Protein AF-L9WFS5-F1 (afdb_monomer)

Radius of gyration: 26.88 Å; Cα contacts (8 Å, |Δi|>4): 8; chains: 1; bounding box: 49×35×71 Å

InterPro domains:
  IPR055957 Protein of unknown function DUF7535 [PF24379] (10-49)

pLDDT: mean 79.29, std 15.34, range [51.56, 97.5]

Structure (mmCIF, N/CA/C/O backbone):
data_AF-L9WFS5-F1
#
_entry.id   AF-L9WFS5-F1
#
loop_
_atom_site.group_PDB
_atom_site.id
_atom_site.type_symbol
_atom_site.label_atom_id
_atom_site.label_alt_id
_atom_site.label_comp_id
_atom_site.label_asym_id
_atom_site.label_entity_id
_atom_site.label_seq_id
_atom_site.pdbx_PDB_ins_code
_atom_site.Cartn_x
_atom_site.Cartn_y
_atom_site.Cartn_z
_atom_site.occupancy
_atom_site.B_iso_or_equiv
_atom_site.auth_seq_id
_atom_site.auth_comp_id
_atom_site.auth_asym_id
_atom_site.auth_atom_id
_atom_site.pdbx_PDB_model_num
ATOM 1 N N . MET A 1 1 ? 22.809 27.284 -37.028 1.00 51.56 1 MET A N 1
ATOM 2 C CA . MET A 1 1 ? 22.486 25.997 -36.377 1.00 51.56 1 MET A CA 1
ATOM 3 C C . MET A 1 1 ? 22.312 26.299 -34.894 1.00 51.56 1 MET A C 1
ATOM 5 O O . MET A 1 1 ? 23.281 26.693 -34.265 1.00 51.56 1 MET A O 1
ATOM 9 N N . SER A 1 2 ? 21.079 26.304 -34.379 1.00 59.41 2 SER A N 1
ATOM 10 C CA . SER A 1 2 ? 20.815 26.621 -32.967 1.00 59.41 2 SER A CA 1
ATOM 11 C C . SER A 1 2 ? 21.118 25.371 -32.145 1.00 59.41 2 SER A C 1
ATOM 13 O O . SER A 1 2 ? 20.366 24.401 -32.197 1.00 59.41 2 SER A O 1
ATOM 15 N N . THR A 1 3 ? 22.264 25.348 -31.470 1.00 63.31 3 THR A N 1
ATOM 16 C CA . THR A 1 3 ? 22.591 24.304 -30.494 1.00 63.31 3 THR A CA 1
ATOM 17 C C . THR A 1 3 ? 21.595 24.411 -29.347 1.00 63.31 3 THR A C 1
ATOM 19 O O . THR A 1 3 ? 21.537 25.445 -28.676 1.00 63.31 3 THR A O 1
ATOM 22 N N . LYS A 1 4 ? 20.777 23.375 -29.132 1.00 63.06 4 LYS A N 1
ATOM 23 C CA . LYS A 1 4 ? 19.873 23.350 -27.981 1.00 63.06 4 LYS A CA 1
ATOM 24 C C . LYS A 1 4 ? 20.728 23.326 -26.718 1.00 63.06 4 LYS A C 1
ATOM 26 O O . LYS A 1 4 ? 21.726 22.616 -26.652 1.00 63.06 4 LYS A O 1
ATOM 31 N N . VAL A 1 5 ? 20.332 24.091 -25.703 1.00 63.56 5 VAL A N 1
ATOM 32 C CA . VAL A 1 5 ? 21.071 24.196 -24.429 1.00 63.56 5 VAL A CA 1
ATOM 33 C C . VAL A 1 5 ? 21.296 22.814 -23.792 1.00 63.56 5 VAL A C 1
ATOM 35 O O . VAL A 1 5 ? 22.340 22.564 -23.195 1.00 63.56 5 VAL A O 1
ATOM 38 N N . ALA A 1 6 ? 20.360 21.884 -23.997 1.00 61.94 6 ALA A N 1
ATOM 39 C CA . ALA A 1 6 ? 20.474 20.490 -23.572 1.00 61.94 6 ALA A CA 1
ATOM 40 C C . ALA A 1 6 ? 21.687 19.753 -24.181 1.00 61.94 6 ALA A C 1
ATOM 42 O O . ALA A 1 6 ? 22.339 18.983 -23.481 1.00 61.94 6 ALA A O 1
ATOM 43 N N . ASP A 1 7 ? 22.035 20.033 -25.442 1.00 63.97 7 ASP A N 1
ATOM 44 C CA . ASP A 1 7 ? 23.152 19.382 -26.144 1.00 63.97 7 ASP A CA 1
ATOM 45 C C . ASP A 1 7 ? 24.510 19.956 -25.701 1.00 63.97 7 ASP A C 1
ATOM 47 O O . ASP A 1 7 ? 25.522 19.264 -25.725 1.00 63.97 7 ASP A O 1
ATOM 51 N N . SER A 1 8 ? 24.532 21.219 -25.256 1.00 63.69 8 SER A N 1
ATOM 52 C CA . SER A 1 8 ? 25.743 21.908 -24.784 1.00 63.69 8 SER A CA 1
ATOM 53 C C . SER A 1 8 ? 26.084 21.631 -23.317 1.00 63.69 8 SER A C 1
ATOM 55 O O . SER A 1 8 ? 27.214 21.883 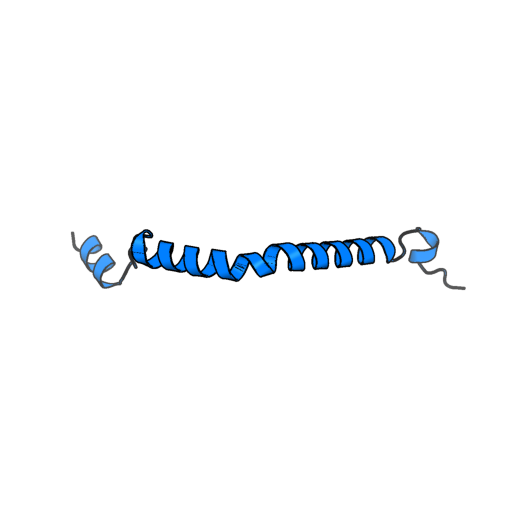-22.904 1.00 63.69 8 SER A O 1
ATOM 57 N N . THR A 1 9 ? 25.118 21.192 -22.512 1.00 67.12 9 THR A N 1
ATOM 58 C CA . THR A 1 9 ? 25.273 21.086 -21.051 1.00 67.12 9 THR A CA 1
ATOM 59 C C . THR A 1 9 ? 25.347 19.642 -20.558 1.00 67.12 9 THR A C 1
ATOM 61 O O . THR A 1 9 ? 25.648 19.418 -19.390 1.00 67.12 9 THR A O 1
ATOM 64 N N . GLY A 1 10 ? 25.060 18.655 -21.415 1.00 63.06 10 GLY A N 1
ATOM 65 C CA . GLY A 1 10 ? 24.969 17.245 -21.019 1.00 63.06 10 GLY A CA 1
ATOM 66 C C . GLY A 1 10 ? 23.735 16.914 -20.167 1.00 63.06 10 GLY A C 1
ATOM 67 O O . GLY A 1 10 ? 23.459 15.741 -19.929 1.00 63.06 10 GLY A O 1
ATOM 68 N N . TYR A 1 11 ? 22.944 17.917 -19.766 1.00 59.94 11 TYR A N 1
ATOM 69 C CA . TYR A 1 11 ? 21.678 17.763 -19.047 1.00 59.94 11 TYR A CA 1
ATOM 70 C C . TYR A 1 11 ? 20.532 17.501 -20.030 1.00 59.94 11 TYR A C 1
ATOM 72 O O . TYR A 1 11 ? 19.590 18.282 -20.168 1.00 59.94 11 TYR A O 1
ATOM 80 N N . THR A 1 12 ? 20.624 16.389 -20.753 1.00 66.69 12 THR A N 1
ATOM 81 C CA . THR A 1 12 ? 19.473 15.855 -21.487 1.00 66.69 12 THR A CA 1
ATOM 82 C C . THR A 1 12 ? 18.508 15.172 -20.510 1.00 66.69 12 THR A C 1
ATOM 84 O O . THR A 1 12 ? 18.928 14.748 -19.428 1.00 66.69 12 THR A O 1
ATOM 87 N N . PRO A 1 13 ? 17.206 15.055 -20.842 1.00 64.88 13 PRO A N 1
ATOM 88 C CA . PRO A 1 13 ? 16.282 14.262 -20.043 1.00 64.88 13 PRO A CA 1
ATOM 89 C C . PRO A 1 13 ? 16.836 12.843 -19.874 1.00 64.88 13 PRO A C 1
ATOM 91 O O . PRO A 1 13 ? 16.987 12.104 -20.848 1.00 64.88 13 PRO A O 1
ATOM 94 N N . ASN A 1 14 ? 17.177 12.474 -18.638 1.00 67.19 14 ASN A N 1
ATOM 95 C CA . ASN A 1 14 ? 17.776 11.181 -18.336 1.00 67.19 14 ASN A CA 1
ATOM 96 C C . ASN A 1 14 ? 16.690 10.096 -18.344 1.00 67.19 14 ASN A C 1
ATOM 98 O O . ASN A 1 14 ? 16.173 9.681 -17.302 1.00 67.19 14 ASN A O 1
ATOM 102 N N . PHE A 1 15 ? 16.336 9.642 -19.547 1.00 66.94 15 PHE A N 1
ATOM 103 C CA . PHE A 1 15 ? 15.350 8.585 -19.757 1.00 66.94 15 PHE A CA 1
ATOM 104 C C . PHE A 1 15 ? 15.695 7.304 -18.980 1.00 66.94 15 PHE A C 1
ATOM 106 O O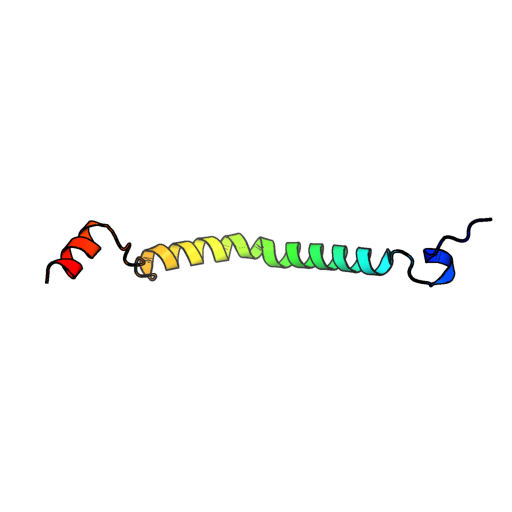 . PHE A 1 15 ? 14.786 6.626 -18.503 1.00 66.94 15 PHE A O 1
ATOM 113 N N . GLN A 1 16 ? 16.981 7.010 -18.760 1.00 63.94 16 GLN A N 1
ATOM 114 C CA . GLN A 1 16 ? 17.419 5.845 -17.984 1.00 63.94 16 GLN A CA 1
ATOM 115 C C . GLN A 1 16 ? 17.087 5.986 -16.490 1.00 63.94 16 GLN A C 1
ATOM 117 O O . GLN A 1 16 ? 16.545 5.051 -15.899 1.00 63.94 16 GLN A O 1
ATOM 122 N N . MET A 1 17 ? 17.316 7.164 -15.891 1.00 62.06 17 MET A N 1
ATOM 123 C CA . MET A 1 17 ? 16.870 7.448 -14.515 1.00 62.06 17 MET A CA 1
ATOM 124 C C . MET A 1 17 ? 15.346 7.370 -14.385 1.00 62.06 17 MET A C 1
ATOM 126 O O . MET A 1 17 ? 14.846 6.834 -13.397 1.00 62.06 17 MET A O 1
ATOM 130 N N . SER A 1 18 ? 14.602 7.851 -15.388 1.00 72.69 18 SER A N 1
ATOM 131 C CA . SER A 1 18 ? 13.136 7.775 -15.365 1.00 72.69 18 SER A CA 1
ATOM 132 C C . SER A 1 18 ? 12.625 6.330 -15.439 1.00 72.69 18 SER A C 1
ATOM 134 O O . SER A 1 18 ? 11.751 5.950 -14.664 1.00 72.69 18 SER A O 1
ATOM 136 N N . ALA A 1 19 ? 13.221 5.488 -16.293 1.00 84.94 19 ALA A N 1
ATOM 137 C CA . ALA A 1 19 ? 12.832 4.089 -16.455 1.00 84.94 19 ALA A CA 1
ATOM 138 C C . ALA A 1 19 ? 13.079 3.273 -15.179 1.00 84.94 19 ALA A C 1
ATOM 140 O O . ALA A 1 19 ? 12.212 2.507 -14.762 1.00 84.94 19 ALA A O 1
ATOM 141 N N . PHE A 1 20 ? 14.222 3.487 -14.520 1.00 87.94 20 PHE A N 1
ATOM 142 C CA . PHE A 1 20 ? 14.510 2.862 -13.230 1.00 87.94 20 PHE A CA 1
ATOM 143 C C . PHE A 1 20 ? 13.460 3.233 -12.172 1.00 87.94 20 PHE A C 1
ATOM 145 O O . PHE A 1 20 ? 12.938 2.353 -11.488 1.00 87.94 20 PHE A O 1
ATOM 152 N N . GLY A 1 21 ? 13.095 4.516 -12.081 1.00 89.69 21 GLY A N 1
ATOM 153 C CA . GLY A 1 21 ? 12.058 4.984 -11.160 1.00 89.69 21 GLY A CA 1
ATOM 154 C C . GLY A 1 21 ? 10.704 4.312 -11.398 1.00 89.69 21 GLY A C 1
ATOM 155 O O . GLY A 1 21 ? 10.075 3.852 -10.445 1.00 89.69 21 GLY A O 1
ATOM 156 N N . TYR A 1 22 ? 10.281 4.178 -12.659 1.00 91.50 22 TYR A N 1
ATOM 157 C CA . TYR A 1 22 ? 9.031 3.488 -12.994 1.00 91.50 22 TYR A CA 1
ATOM 158 C C . TYR A 1 22 ? 9.068 1.996 -12.654 1.00 91.50 22 TYR A C 1
ATOM 160 O O . TYR A 1 22 ? 8.095 1.477 -12.110 1.00 91.50 22 TYR A O 1
ATOM 168 N N . ILE A 1 23 ? 10.186 1.311 -12.908 1.00 94.94 23 ILE A N 1
ATOM 169 C CA . ILE A 1 23 ? 10.349 -0.102 -12.536 1.00 94.94 23 ILE A CA 1
ATOM 170 C C . ILE A 1 23 ? 10.243 -0.265 -11.018 1.00 94.94 23 ILE A C 1
ATOM 172 O O . ILE A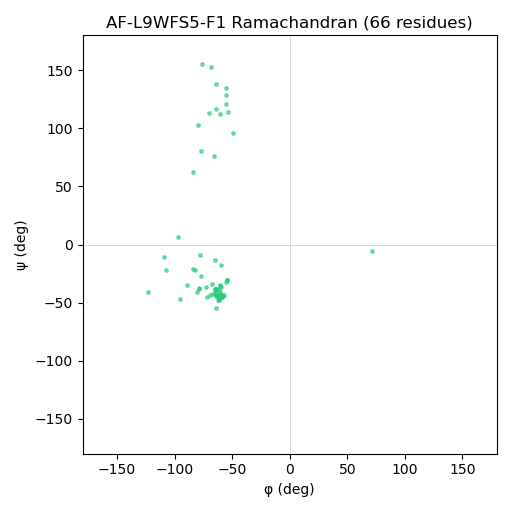 1 23 ? 9.480 -1.104 -10.540 1.00 94.94 23 ILE A O 1
ATOM 176 N N . MET A 1 24 ? 10.950 0.567 -10.253 1.00 95.81 24 MET A N 1
ATOM 177 C CA . MET A 1 24 ? 10.895 0.518 -8.792 1.00 95.81 24 MET A CA 1
ATOM 178 C C . MET A 1 24 ? 9.497 0.837 -8.256 1.00 95.81 24 MET A C 1
ATOM 180 O O . MET A 1 24 ? 9.040 0.177 -7.32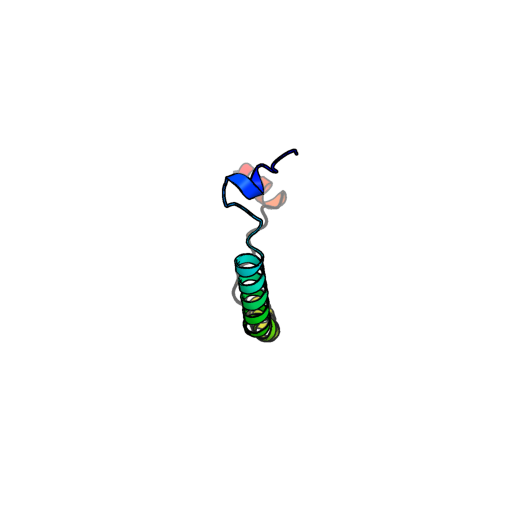4 1.00 95.81 24 MET A O 1
ATOM 184 N N . ALA A 1 25 ? 8.781 1.784 -8.868 1.00 95.12 25 ALA A N 1
ATOM 185 C CA . ALA A 1 25 ? 7.395 2.073 -8.514 1.00 95.12 25 ALA A CA 1
ATOM 186 C C . ALA A 1 25 ? 6.481 0.857 -8.740 1.00 95.12 25 ALA A C 1
ATOM 188 O O . ALA A 1 25 ? 5.686 0.520 -7.864 1.00 95.12 25 ALA A O 1
ATOM 189 N N . VAL A 1 26 ? 6.629 0.151 -9.867 1.00 96.88 26 VAL A N 1
ATOM 190 C CA . VAL A 1 26 ? 5.869 -1.080 -10.147 1.00 96.88 26 VAL A CA 1
ATOM 191 C C . VAL A 1 26 ? 6.186 -2.168 -9.123 1.00 96.88 26 VAL A C 1
ATOM 193 O O . VAL A 1 26 ? 5.262 -2.781 -8.589 1.00 96.88 26 VAL A O 1
ATOM 196 N N . VAL A 1 27 ? 7.463 -2.376 -8.791 1.00 97.31 27 VAL A N 1
ATOM 197 C CA . VAL A 1 27 ? 7.862 -3.337 -7.749 1.00 97.31 27 VAL A CA 1
ATOM 198 C C . VAL A 1 27 ? 7.216 -2.978 -6.410 1.00 97.31 27 VAL A C 1
ATOM 200 O O . VAL A 1 27 ? 6.655 -3.849 -5.748 1.00 97.31 27 VAL A O 1
ATOM 203 N N . MET A 1 28 ? 7.221 -1.700 -6.028 1.00 96.75 28 MET A N 1
ATOM 204 C CA . MET A 1 28 ? 6.582 -1.252 -4.788 1.00 96.75 28 MET A CA 1
ATOM 205 C C . MET A 1 28 ? 5.075 -1.497 -4.785 1.00 96.75 28 MET A C 1
ATOM 207 O O . MET A 1 28 ? 4.547 -1.981 -3.787 1.00 96.75 28 MET A O 1
ATOM 211 N N . VAL A 1 29 ? 4.386 -1.234 -5.894 1.00 97.31 29 VAL A N 1
ATOM 212 C CA . VAL A 1 29 ? 2.951 -1.521 -6.025 1.00 97.31 29 VAL A CA 1
ATOM 213 C C . VAL A 1 29 ? 2.680 -3.015 -5.866 1.00 97.31 29 VAL A C 1
ATOM 215 O O . VAL A 1 29 ? 1.810 -3.395 -5.088 1.00 97.31 29 VAL A O 1
ATOM 218 N N . ILE A 1 30 ? 3.451 -3.871 -6.537 1.00 97.50 30 ILE A N 1
ATOM 219 C CA . ILE A 1 30 ? 3.289 -5.328 -6.447 1.00 97.50 30 ILE A CA 1
ATOM 220 C C . ILE A 1 30 ? 3.494 -5.828 -5.012 1.00 97.50 30 ILE A C 1
ATOM 222 O O . ILE A 1 30 ? 2.808 -6.754 -4.595 1.00 97.50 30 ILE A O 1
ATOM 226 N N . LEU A 1 31 ? 4.406 -5.224 -4.250 1.00 96.06 31 LEU A N 1
ATOM 227 C CA . LEU A 1 31 ? 4.681 -5.636 -2.873 1.00 96.06 31 LEU A CA 1
ATOM 228 C C . LEU A 1 31 ? 3.665 -5.084 -1.864 1.00 96.06 31 LEU A C 1
ATOM 230 O O . LEU A 1 31 ? 3.265 -5.796 -0.946 1.00 96.06 31 LEU A O 1
ATOM 234 N N . LEU A 1 32 ? 3.247 -3.825 -2.012 1.00 95.94 32 LEU A N 1
ATOM 235 C CA . LEU A 1 32 ? 2.432 -3.129 -1.011 1.00 95.94 32 LEU A CA 1
ATOM 236 C C . LEU A 1 32 ? 0.928 -3.312 -1.224 1.00 95.94 32 LEU A C 1
ATOM 238 O O . LEU A 1 32 ? 0.172 -3.388 -0.258 1.00 95.94 32 LEU A O 1
ATOM 242 N N . LEU A 1 33 ? 0.471 -3.387 -2.472 1.00 96.75 33 LEU A N 1
ATOM 243 C CA . LEU A 1 33 ? -0.957 -3.452 -2.785 1.00 96.75 33 LEU A CA 1
ATOM 244 C C . LEU A 1 33 ? -1.617 -4.748 -2.262 1.00 96.75 33 LEU A C 1
ATOM 246 O O . LEU A 1 33 ? -2.701 -4.651 -1.685 1.00 96.75 33 LEU A O 1
ATOM 250 N N . PRO A 1 34 ? -0.967 -5.932 -2.310 1.00 96.81 34 PRO A N 1
ATOM 251 C CA . PRO A 1 34 ? -1.484 -7.148 -1.673 1.00 96.81 34 PRO A CA 1
ATOM 252 C C . PRO A 1 34 ? -1.565 -7.089 -0.145 1.00 96.81 34 PRO A C 1
ATOM 254 O O . PRO A 1 34 ? -2.197 -7.954 0.455 1.00 96.81 34 PRO A O 1
ATOM 257 N N . LEU A 1 35 ? -0.939 -6.097 0.496 1.00 96.62 35 LEU A N 1
ATOM 258 C CA . LEU A 1 35 ? -1.017 -5.906 1.943 1.00 96.62 35 LEU A CA 1
ATOM 259 C C . LEU A 1 35 ? -2.300 -5.160 2.354 1.00 96.62 35 LEU A C 1
ATOM 261 O O . LEU A 1 35 ? -2.762 -5.303 3.487 1.00 96.62 35 LEU A O 1
ATOM 265 N N . LEU A 1 36 ? -2.921 -4.407 1.437 1.00 96.44 36 LEU A N 1
ATOM 266 C CA . LEU A 1 36 ? -4.146 -3.642 1.704 1.00 96.44 36 LEU A CA 1
ATOM 267 C C . LEU A 1 36 ? -5.317 -4.497 2.219 1.00 96.44 36 LEU A C 1
ATOM 269 O O . LEU A 1 36 ? -5.938 -4.078 3.195 1.00 96.44 36 LEU A O 1
ATOM 273 N N . PRO A 1 37 ? -5.610 -5.693 1.670 1.00 96.19 37 PRO A N 1
ATOM 274 C CA . PRO A 1 37 ? -6.659 -6.565 2.198 1.00 96.19 37 PRO A CA 1
ATOM 275 C C . PRO A 1 37 ? -6.444 -7.002 3.651 1.00 96.19 37 PRO A C 1
ATOM 277 O O . PRO A 1 37 ? -7.395 -7.449 4.278 1.00 96.19 37 PRO A O 1
ATOM 280 N N . VAL A 1 38 ? -5.226 -6.886 4.190 1.00 97.25 38 VAL A N 1
ATOM 281 C CA . VAL A 1 38 ? -4.916 -7.175 5.599 1.00 97.25 38 VAL A CA 1
ATOM 282 C C . VAL A 1 38 ? -4.957 -5.897 6.434 1.00 97.25 38 VAL A C 1
ATOM 284 O O . VAL A 1 38 ? -5.584 -5.864 7.493 1.00 97.25 38 VAL A O 1
ATOM 287 N N . LEU A 1 39 ? -4.327 -4.825 5.946 1.00 97.00 39 LEU A N 1
ATOM 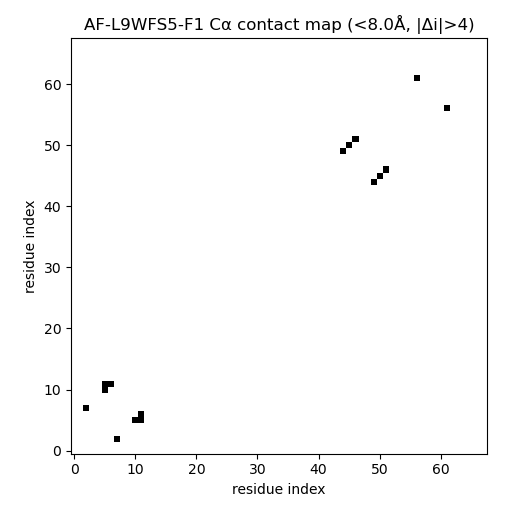288 C CA . LEU A 1 39 ? -4.260 -3.547 6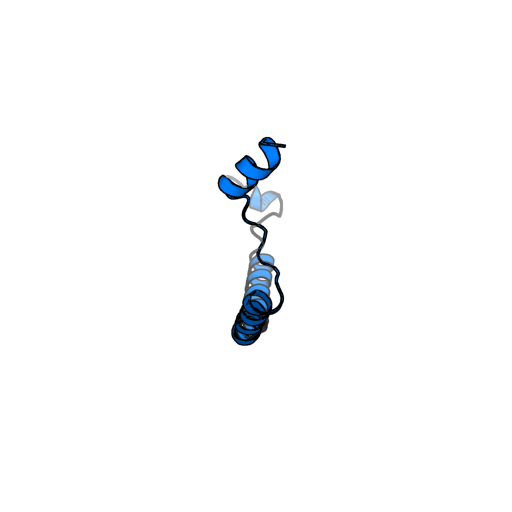.658 1.00 97.00 39 LEU A CA 1
ATOM 289 C C . LEU A 1 39 ? -5.631 -2.895 6.814 1.00 97.00 39 LEU A C 1
ATOM 291 O O . LEU A 1 39 ? -5.907 -2.332 7.869 1.00 97.00 39 LEU A O 1
ATOM 295 N N . ILE A 1 40 ? -6.492 -2.979 5.796 1.00 97.25 40 ILE A N 1
ATOM 296 C CA . ILE A 1 40 ? -7.815 -2.348 5.825 1.00 97.25 40 ILE A CA 1
ATOM 297 C C . ILE A 1 40 ? -8.691 -2.973 6.924 1.00 97.25 40 ILE A C 1
ATOM 299 O O . ILE A 1 40 ? -9.136 -2.224 7.794 1.00 97.25 40 ILE A O 1
ATOM 303 N N . PRO A 1 41 ? -8.914 -4.303 6.984 1.00 97.12 41 PRO A N 1
ATOM 304 C CA . PRO A 1 41 ? -9.674 -4.899 8.079 1.00 97.12 41 PRO A CA 1
ATOM 305 C C . PRO A 1 41 ? -9.029 -4.669 9.442 1.00 97.12 41 PRO A C 1
ATOM 307 O O . PRO A 1 41 ? -9.738 -4.345 10.389 1.00 97.12 41 PRO A O 1
ATOM 310 N N . ALA A 1 42 ? -7.700 -4.782 9.550 1.00 96.81 42 ALA A N 1
ATOM 311 C CA . ALA A 1 42 ? -6.999 -4.526 10.807 1.00 96.81 42 ALA A CA 1
ATOM 312 C C . ALA A 1 42 ? -7.243 -3.093 11.309 1.00 96.81 42 ALA A C 1
ATOM 314 O O . ALA A 1 42 ? -7.548 -2.894 12.484 1.00 96.81 42 ALA A O 1
ATOM 315 N N . TYR A 1 43 ? -7.181 -2.108 10.411 1.00 95.94 43 TYR A N 1
ATOM 316 C CA . TYR A 1 43 ? -7.480 -0.714 10.723 1.00 95.94 43 TYR A CA 1
ATOM 317 C C . TYR A 1 43 ? -8.942 -0.513 11.131 1.00 95.94 43 TYR A C 1
ATOM 319 O O . TYR A 1 43 ? -9.206 0.170 12.117 1.00 95.94 43 TYR A O 1
ATOM 327 N N . VAL A 1 44 ? -9.892 -1.122 10.413 1.00 95.44 44 VAL A N 1
ATOM 328 C CA . VAL A 1 44 ? -11.324 -1.029 10.741 1.00 95.44 44 VAL A CA 1
ATOM 329 C C . VAL A 1 44 ? -11.604 -1.626 12.116 1.00 95.44 44 VAL A C 1
ATOM 331 O O . VAL A 1 44 ? -12.240 -0.978 12.942 1.00 95.44 44 VAL A O 1
ATOM 334 N N . LEU A 1 45 ? -11.090 -2.825 12.397 1.00 95.31 45 LEU A N 1
ATOM 335 C CA . LEU A 1 45 ? -11.246 -3.466 13.702 1.00 95.31 45 LEU A CA 1
ATOM 336 C C . LEU A 1 45 ? -10.621 -2.613 14.810 1.00 95.31 45 LEU A C 1
ATOM 338 O O . LEU A 1 45 ? -11.251 -2.380 15.837 1.00 95.31 45 LEU A O 1
ATOM 342 N N . TRP A 1 46 ? -9.417 -2.086 14.588 1.00 94.94 46 TRP A N 1
ATOM 343 C CA . TRP A 1 46 ? -8.778 -1.190 15.546 1.00 94.94 46 TRP A CA 1
ATOM 344 C C . TRP A 1 46 ? -9.607 0.081 15.786 1.00 94.94 46 TRP A C 1
ATOM 346 O O . TRP A 1 46 ? -9.812 0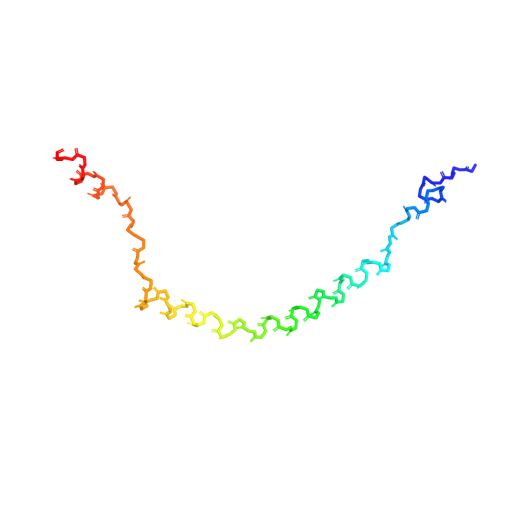.465 16.935 1.00 94.94 46 TRP A O 1
ATOM 356 N N . ARG A 1 47 ? -10.153 0.703 14.734 1.00 90.50 47 ARG A N 1
ATOM 357 C CA . ARG A 1 47 ? -11.009 1.893 14.856 1.00 90.50 47 ARG A CA 1
ATOM 358 C C . ARG A 1 47 ? -12.307 1.628 15.608 1.00 90.50 47 ARG A C 1
ATOM 360 O O . ARG A 1 47 ? -12.742 2.505 16.337 1.00 90.50 47 ARG A O 1
ATOM 367 N N . VAL A 1 48 ? -12.920 0.463 15.410 1.00 91.44 48 VAL A N 1
ATOM 368 C CA . VAL A 1 48 ? -14.211 0.123 16.026 1.00 91.44 48 VAL A CA 1
ATOM 369 C C . VAL A 1 48 ? -14.053 -0.290 17.487 1.00 91.44 48 VAL A C 1
ATOM 371 O O . VAL A 1 48 ? -14.905 0.036 18.305 1.00 91.44 48 VAL A O 1
ATOM 374 N N . PHE A 1 49 ? -12.991 -1.026 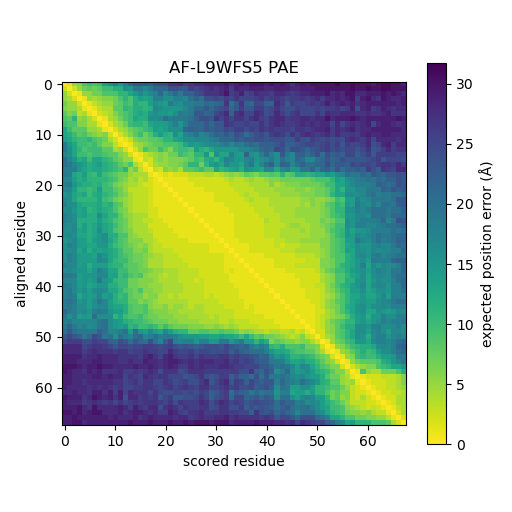17.818 1.00 92.00 49 PHE A N 1
ATOM 375 C CA . PHE A 1 49 ? -12.874 -1.668 19.131 1.00 92.00 49 PHE A CA 1
ATOM 376 C C . PHE A 1 49 ? -11.853 -1.022 20.069 1.00 92.00 49 PHE A C 1
ATOM 378 O O . PHE A 1 49 ? -11.923 -1.258 21.271 1.00 92.00 49 PHE A O 1
ATOM 385 N N . ILE A 1 50 ? -10.879 -0.277 19.542 1.00 87.25 50 ILE A N 1
ATOM 386 C CA . ILE A 1 50 ? -9.718 0.185 20.320 1.00 87.25 50 ILE A CA 1
ATOM 387 C C . ILE A 1 50 ? -9.583 1.704 20.281 1.00 87.25 50 ILE A C 1
ATOM 389 O O . ILE A 1 50 ? -9.240 2.305 21.295 1.00 87.25 50 ILE A O 1
ATOM 393 N N . ALA A 1 51 ? -9.814 2.334 19.130 1.00 81.81 51 ALA A N 1
ATOM 394 C CA . ALA A 1 51 ? -9.732 3.781 19.043 1.00 81.81 51 ALA A CA 1
ATOM 395 C C . ALA A 1 51 ? -10.911 4.404 19.797 1.00 81.81 51 ALA A C 1
ATOM 397 O O . ALA A 1 51 ? -12.057 4.280 19.372 1.00 81.81 51 ALA A O 1
ATOM 398 N N . GLU A 1 52 ? -10.616 5.100 20.892 1.00 73.25 52 GLU A N 1
ATOM 399 C CA . GLU A 1 52 ? -11.574 6.009 21.511 1.00 73.25 52 GLU A CA 1
ATOM 400 C C . GLU A 1 52 ? -12.040 7.013 20.447 1.00 73.25 52 GLU A C 1
ATOM 402 O O . GLU A 1 52 ? -11.235 7.518 19.648 1.00 73.25 52 GLU A O 1
ATOM 407 N N . GLU A 1 53 ? -13.352 7.250 20.376 1.00 68.75 53 GLU A N 1
ATOM 408 C CA . GLU A 1 53 ? -13.883 8.283 19.494 1.00 68.75 53 GLU A CA 1
ATOM 409 C C . GLU A 1 53 ? -13.175 9.596 19.845 1.00 68.75 53 GLU A C 1
ATOM 411 O O . GLU A 1 53 ? -13.110 9.947 21.029 1.00 68.75 53 GLU A O 1
ATOM 416 N N . PRO A 1 54 ? -12.600 10.325 18.865 1.00 62.09 54 PRO A N 1
ATOM 417 C CA . PRO A 1 54 ? -12.206 11.690 19.145 1.00 62.09 54 PRO A CA 1
ATOM 418 C C . PRO A 1 54 ? -13.466 12.369 19.655 1.00 62.09 54 PRO A C 1
ATOM 420 O O . PRO A 1 54 ? -14.489 12.342 18.977 1.00 62.09 54 PRO A O 1
ATOM 423 N N . VAL A 1 55 ? -13.384 12.892 20.874 1.00 60.47 55 VAL A N 1
ATOM 424 C CA . VAL A 1 55 ? -14.408 13.720 21.494 1.00 60.47 55 VAL A CA 1
ATOM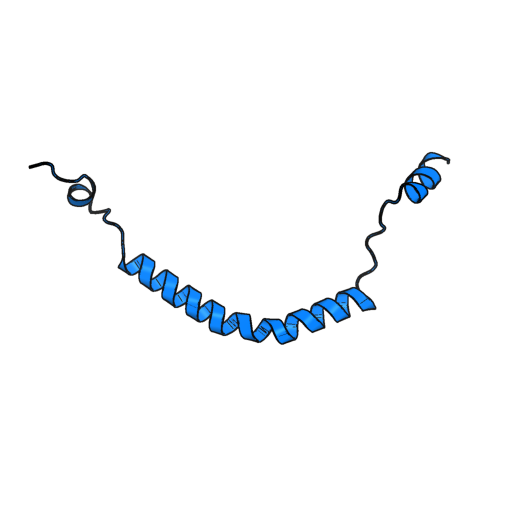 425 C C . VAL A 1 55 ? -14.765 14.789 20.464 1.00 60.47 55 VAL A C 1
ATOM 427 O O . VAL A 1 55 ? -14.033 15.763 20.293 1.00 60.47 55 VAL A O 1
ATOM 430 N N . GLU A 1 56 ? -15.829 14.567 19.691 1.00 58.50 56 GLU A N 1
ATOM 431 C CA . GLU A 1 56 ? -16.335 15.577 18.781 1.00 58.50 56 GLU A CA 1
ATOM 432 C C . GLU A 1 56 ? -16.704 16.741 19.688 1.00 58.50 56 GLU A C 1
ATOM 434 O O . GLU A 1 56 ? -17.593 16.612 20.532 1.00 58.50 56 GLU A O 1
ATOM 439 N N . HIS A 1 57 ? -15.979 17.857 19.578 1.00 56.00 57 HIS A N 1
ATOM 440 C CA . HIS A 1 57 ? -16.343 19.104 20.236 1.00 56.00 57 HIS A CA 1
ATOM 441 C C . HIS A 1 57 ? -17.657 19.588 19.615 1.00 56.00 57 HIS A C 1
ATOM 443 O O . HIS A 1 57 ? -17.691 20.473 18.761 1.00 56.00 57 HIS A O 1
ATOM 449 N N . SER A 1 58 ? -18.756 18.944 19.999 1.00 68.69 58 SER A N 1
ATOM 450 C CA . SER A 1 58 ? -20.092 19.340 19.619 1.00 68.69 58 SER A CA 1
ATOM 451 C C . SER A 1 58 ? -20.402 20.666 20.305 1.00 68.69 58 SER A C 1
ATOM 453 O O . SER A 1 58 ? -19.890 20.984 21.385 1.00 68.69 58 SER A O 1
ATOM 455 N N . PHE A 1 59 ? -21.276 21.454 19.686 1.00 67.31 59 PHE A N 1
ATOM 456 C CA . PHE A 1 59 ? -21.751 22.708 20.265 1.00 67.31 59 PHE A CA 1
ATOM 457 C C . PHE A 1 59 ? -22.344 22.512 21.677 1.00 67.31 59 PHE A C 1
ATOM 459 O O . PHE A 1 59 ? -22.228 23.390 22.531 1.00 67.31 59 PHE A O 1
ATOM 466 N N . GLU A 1 60 ? -22.930 21.341 21.956 1.00 66.81 60 GLU A N 1
ATOM 467 C CA . GLU A 1 60 ? -23.438 20.980 23.286 1.00 66.81 60 GLU A CA 1
ATOM 468 C C . GLU A 1 60 ? -22.325 20.801 24.321 1.00 66.81 60 GLU A C 1
ATOM 470 O O . GLU A 1 60 ? -22.516 21.155 25.488 1.00 66.81 60 GLU A O 1
ATOM 475 N N . MET A 1 61 ? -21.160 20.303 23.905 1.00 70.25 61 MET A N 1
ATOM 476 C CA . MET A 1 61 ? -19.997 20.150 24.775 1.00 70.25 61 MET A CA 1
ATOM 477 C C . MET A 1 61 ? -19.378 21.510 25.118 1.00 70.25 61 MET A C 1
ATOM 479 O O . MET A 1 61 ? -19.179 21.807 26.296 1.00 70.25 61 MET A O 1
ATOM 483 N N . TRP A 1 62 ? -19.217 22.384 24.115 1.00 72.31 62 TRP A N 1
ATOM 484 C CA . TRP A 1 62 ? -18.767 23.768 24.320 1.00 72.31 62 TRP A CA 1
ATOM 485 C C . TRP A 1 62 ? -19.704 24.543 25.257 1.00 72.31 62 TRP A C 1
ATOM 487 O O . TRP A 1 62 ? -19.248 25.174 26.208 1.00 72.31 62 TRP A O 1
ATOM 497 N N . ARG A 1 63 ? -21.026 24.432 25.057 1.00 72.38 63 ARG A N 1
ATOM 498 C CA . ARG A 1 63 ? -22.034 25.093 25.904 1.00 72.38 63 ARG A CA 1
ATOM 499 C C . ARG A 1 63 ? -21.971 24.642 27.367 1.00 72.38 63 ARG A C 1
ATOM 501 O O . ARG A 1 63 ? -22.264 25.434 28.262 1.00 72.38 63 ARG A O 1
ATOM 508 N N . ARG A 1 64 ? -21.641 23.372 27.622 1.00 73.94 64 ARG A N 1
ATOM 509 C CA . ARG A 1 64 ? -21.488 22.834 28.982 1.00 73.94 64 ARG A CA 1
ATOM 510 C C . ARG A 1 64 ? -20.220 23.332 29.673 1.00 73.94 64 ARG A C 1
ATOM 512 O O . ARG A 1 64 ? -20.267 23.570 30.876 1.00 73.94 64 ARG A O 1
ATOM 519 N N . GLU A 1 65 ? -19.120 23.490 28.942 1.00 74.56 65 GLU A N 1
ATOM 520 C CA . GLU A 1 65 ? -17.842 23.967 29.490 1.00 74.56 65 GLU A CA 1
ATOM 521 C C . GLU A 1 65 ? -17.810 25.485 29.691 1.00 74.56 65 GLU A C 1
ATOM 523 O O . GLU A 1 65 ? -17.296 25.949 30.704 1.00 74.56 65 GLU A O 1
ATOM 528 N N . SER A 1 66 ? -18.414 26.264 28.790 1.00 71.56 66 SER A N 1
ATOM 529 C CA . SER A 1 66 ? -18.461 27.730 28.892 1.00 71.56 66 SER A CA 1
ATOM 530 C C . SER A 1 66 ? -19.496 28.258 29.896 1.00 71.56 66 SER A C 1
ATOM 532 O O . SER A 1 66 ? -19.577 29.463 30.117 1.00 71.56 66 SER A O 1
ATOM 534 N N . GLY A 1 67 ? -20.356 27.381 30.427 1.00 66.50 67 GLY A N 1
ATOM 535 C CA . GLY A 1 67 ? -21.426 27.719 31.371 1.00 66.50 67 GLY A CA 1
ATOM 536 C C . GLY A 1 67 ? -21.075 27.502 32.847 1.00 66.50 67 GLY A C 1
ATOM 537 O O . GLY A 1 67 ? -21.976 27.595 33.682 1.00 66.50 67 GLY A O 1
ATOM 538 N N . ARG A 1 68 ? -19.817 27.165 33.158 1.00 52.53 68 ARG A N 1
ATOM 539 C CA . ARG A 1 68 ? -19.285 27.024 34.519 1.00 52.53 68 ARG A CA 1
ATOM 540 C C . ARG A 1 68 ? -18.503 28.254 34.953 1.00 52.53 68 ARG A C 1
ATOM 542 O O . ARG A 1 68 ? -17.710 28.757 34.132 1.00 52.53 68 ARG A O 1
#

Solvent-accessible surface area (backbone atoms only — not comparable to full-atom values): 4242 Å² total; per-residue (Å²): 132,84,77,52,68,42,77,77,65,74,68,51,87,58,60,67,62,51,51,53,52,52,52,52,51,51,54,48,46,69,63,50,56,75,44,43,81,55,51,52,56,52,49,51,52,40,51,73,75,66,48,72,75,76,80,72,84,40,72,70,54,52,55,60,62,73,71,109

Foldseek 3Di:
DDDDVCNVPVPDPPVVVVVVVVVVVVVCCVVCVVCCVVVVVVVVCCVVPPDDPPPPCDPVVVCVVVVD

Sequence (68 aa):
MSTKVADSTGYTPNFQMSAFGYIMAVVMVILLLPLLPVLIPAYVLWRVFIAEEPVEHSFEMWRRESGR

Secondary structure (DSSP, 8-state):
----HHHHHS----HHHHHHHHHHHHHHHHHHGGGHHHHHHHHHHHHHHTSPPP----HHHHHHHTT-

Organism: NCBI:txid1230460

Mean predicted aligned error: 13.98 Å